Protein AF-A0A1F6ERS1-F1 (afdb_monomer_lite)

Foldseek 3Di:
DADFDAPVPVVVLLVCLCVVPVVPDNRDPQVVQPQLSVQLRVQRVVLPPCVQQVDLLSSLLSLLLCQLQVPSDPDCSLSSSLSNSQVSQVSRVKHFDDDDLVVLLVLCCVLCVLQNDFDDDPPDDSRNRNSSRLSVCSNCVVVSVNDPVSNSVSSSVSCVVTMD

Radius of gyration: 14.87 Å; chains: 1; bounding box: 40×34×36 Å

Structure (mmCIF, N/CA/C/O backbone):
data_AF-A0A1F6ERS1-F1
#
_entry.id   AF-A0A1F6ERS1-F1
#
loop_
_atom_site.group_PDB
_atom_site.id
_atom_site.type_symbol
_atom_site.label_atom_id
_atom_site.label_alt_id
_atom_site.label_comp_id
_atom_site.label_asym_id
_atom_site.label_entity_id
_atom_site.label_seq_id
_atom_site.pdbx_PDB_ins_code
_atom_site.Cartn_x
_atom_site.Cartn_y
_atom_site.Cartn_z
_atom_site.occupancy
_atom_site.B_iso_or_equiv
_atom_site.auth_seq_id
_atom_site.auth_comp_id
_atom_site.auth_asym_id
_atom_site.auth_atom_id
_atom_site.pdbx_PDB_model_num
ATOM 1 N N . MET A 1 1 ? 16.958 -9.838 9.185 1.00 84.44 1 MET A N 1
ATOM 2 C CA . MET A 1 1 ? 17.168 -9.440 7.775 1.00 84.44 1 MET A CA 1
ATOM 3 C C . MET A 1 1 ? 15.826 -9.529 7.067 1.00 84.44 1 MET A C 1
ATOM 5 O O . MET A 1 1 ? 15.134 -10.511 7.297 1.00 84.44 1 MET A O 1
ATOM 9 N N . PHE A 1 2 ? 15.430 -8.516 6.292 1.00 95.69 2 PHE A N 1
ATOM 10 C CA . PHE A 1 2 ? 14.138 -8.527 5.592 1.00 95.69 2 PHE A CA 1
ATOM 11 C C . PHE A 1 2 ? 14.186 -9.409 4.342 1.00 95.69 2 PHE A C 1
ATOM 13 O O . PHE A 1 2 ? 15.214 -9.478 3.665 1.00 95.69 2 PHE A O 1
ATOM 20 N N . LYS A 1 3 ? 13.066 -10.062 4.037 1.00 97.31 3 LYS A N 1
ATOM 21 C CA . LYS A 1 3 ? 12.822 -10.747 2.767 1.00 97.31 3 LYS A CA 1
ATOM 22 C C . LYS A 1 3 ? 12.207 -9.746 1.786 1.00 97.31 3 LYS A C 1
ATOM 24 O O . LYS A 1 3 ? 11.463 -8.855 2.194 1.00 97.31 3 LYS A O 1
ATOM 29 N N . TYR A 1 4 ? 12.508 -9.873 0.500 1.00 97.44 4 TYR A N 1
ATOM 30 C CA . TYR A 1 4 ? 12.117 -8.884 -0.503 1.00 97.44 4 TYR A CA 1
ATOM 31 C C . TYR A 1 4 ? 11.519 -9.547 -1.734 1.00 97.44 4 TYR A C 1
ATOM 33 O O . TYR A 1 4 ? 11.963 -10.617 -2.140 1.00 97.44 4 TYR A O 1
ATOM 41 N N . LEU A 1 5 ? 10.574 -8.849 -2.359 1.00 97.31 5 LEU A N 1
ATOM 42 C CA . LEU A 1 5 ? 10.054 -9.220 -3.666 1.00 97.31 5 LEU A CA 1
ATOM 43 C C . LEU A 1 5 ? 11.115 -8.993 -4.753 1.00 97.31 5 LEU A C 1
ATOM 45 O O . LEU A 1 5 ? 11.993 -8.130 -4.637 1.00 97.31 5 LEU A O 1
ATOM 49 N N . ALA A 1 6 ? 11.005 -9.786 -5.808 1.00 95.75 6 ALA A N 1
ATOM 50 C CA . ALA A 1 6 ? 11.832 -9.760 -7.008 1.00 95.75 6 ALA A CA 1
ATOM 51 C C . ALA A 1 6 ? 10.964 -10.140 -8.218 1.00 95.75 6 ALA A C 1
ATOM 53 O O . ALA A 1 6 ? 9.800 -10.498 -8.040 1.00 95.75 6 ALA A O 1
ATOM 54 N N . ASP A 1 7 ? 11.525 -10.079 -9.425 1.00 97.12 7 ASP A N 1
ATOM 55 C CA . ASP A 1 7 ? 10.794 -10.334 -10.676 1.00 97.12 7 ASP A CA 1
ATOM 56 C C . ASP A 1 7 ? 10.048 -11.681 -10.693 1.00 97.12 7 ASP A C 1
ATOM 58 O O . ASP A 1 7 ? 8.898 -11.748 -11.118 1.00 97.12 7 ASP A O 1
ATOM 62 N N . GLU A 1 8 ? 10.653 -12.726 -10.120 1.00 95.62 8 GLU A N 1
ATOM 63 C CA . GLU A 1 8 ? 10.068 -14.071 -9.987 1.00 95.62 8 GLU A CA 1
ATOM 64 C C . GLU A 1 8 ? 8.760 -14.120 -9.173 1.00 95.62 8 GLU A C 1
ATOM 66 O O . GLU A 1 8 ? 7.981 -15.060 -9.301 1.00 95.62 8 GLU A O 1
ATOM 71 N N . HIS A 1 9 ? 8.488 -13.097 -8.357 1.00 96.31 9 HIS A N 1
ATOM 72 C CA . HIS A 1 9 ? 7.273 -13.004 -7.549 1.00 96.31 9 HIS A CA 1
ATOM 73 C C . HIS A 1 9 ? 6.138 -12.250 -8.260 1.00 96.31 9 HIS A C 1
ATOM 75 O O . HIS A 1 9 ? 5.021 -12.210 -7.743 1.00 96.31 9 HIS A O 1
ATOM 81 N N . LEU A 1 10 ? 6.404 -11.601 -9.401 1.00 96.94 10 LEU A N 1
ATOM 82 C CA . LEU A 1 10 ? 5.455 -10.663 -10.004 1.00 96.94 10 LEU A CA 1
ATOM 83 C C . LEU A 1 10 ? 4.275 -11.347 -10.692 1.00 96.94 10 LEU A C 1
ATOM 85 O O . LEU A 1 10 ? 3.157 -10.859 -10.565 1.00 96.94 10 LEU A O 1
ATOM 89 N N . ASP A 1 11 ? 4.484 -12.473 -11.374 1.00 96.44 11 ASP A N 1
ATOM 90 C CA . ASP A 1 11 ? 3.398 -13.120 -12.122 1.00 96.44 11 ASP A CA 1
ATOM 91 C C . ASP A 1 11 ? 2.259 -13.617 -11.214 1.00 96.44 11 ASP A C 1
ATOM 93 O O . ASP A 1 11 ? 1.106 -13.284 -11.496 1.00 96.44 11 ASP A O 1
ATOM 97 N N . PRO A 1 12 ? 2.524 -14.288 -10.072 1.00 96.25 12 PRO A N 1
ATOM 98 C CA . PRO A 1 12 ? 1.468 -14.616 -9.113 1.00 96.25 12 PRO A CA 1
ATOM 99 C C . PRO A 1 12 ? 0.730 -13.381 -8.577 1.00 96.25 12 PRO A C 1
ATOM 101 O O . PRO A 1 12 ? -0.488 -13.411 -8.420 1.00 96.25 12 PRO A O 1
ATOM 104 N N . ILE A 1 13 ? 1.445 -12.276 -8.333 1.00 96.25 13 ILE A N 1
ATOM 105 C CA . ILE A 1 13 ? 0.847 -11.008 -7.886 1.00 96.25 13 ILE A CA 1
ATOM 106 C C . ILE A 1 13 ? -0.079 -10.438 -8.966 1.00 96.25 13 ILE A C 1
ATOM 108 O O . ILE A 1 13 ? -1.193 -10.019 -8.663 1.00 96.25 13 ILE A O 1
ATOM 112 N N . PHE A 1 14 ? 0.362 -10.421 -10.223 1.00 95.94 14 PHE A N 1
ATOM 113 C CA . PHE A 1 14 ? -0.420 -9.913 -11.348 1.00 95.94 14 PHE A CA 1
ATOM 114 C C . PHE A 1 14 ? -1.693 -10.728 -11.571 1.00 95.94 14 PHE A C 1
ATOM 116 O O . PHE A 1 14 ? -2.766 -10.140 -11.722 1.00 95.94 14 PHE A O 1
ATOM 123 N N . VAL A 1 15 ? -1.590 -12.059 -11.519 1.00 94.00 15 VAL A N 1
ATOM 124 C CA . VAL A 1 15 ? -2.746 -12.963 -11.588 1.00 94.00 15 VAL A CA 1
ATOM 125 C C . VAL A 1 15 ? -3.705 -12.683 -10.435 1.00 94.00 15 VAL A C 1
ATOM 127 O O . VAL A 1 15 ? -4.887 -12.456 -10.674 1.00 94.00 15 VAL A O 1
ATOM 130 N N . PHE A 1 16 ? -3.199 -12.588 -9.203 1.00 92.56 16 PHE A N 1
ATOM 131 C CA . PHE A 1 16 ? -4.033 -12.301 -8.038 1.00 92.56 16 PHE A CA 1
ATOM 132 C C . PHE A 1 16 ? -4.781 -10.966 -8.170 1.00 92.56 16 PHE A C 1
ATOM 134 O O . PHE A 1 16 ? -5.973 -10.890 -7.873 1.00 92.56 16 PHE A O 1
ATOM 141 N N . VAL A 1 17 ? -4.116 -9.907 -8.652 1.00 91.94 17 VAL A N 1
ATOM 142 C CA . VAL A 1 17 ? -4.769 -8.608 -8.887 1.00 91.94 17 VAL A CA 1
ATOM 143 C C . VAL A 1 17 ? -5.897 -8.740 -9.914 1.00 91.94 17 VAL A C 1
ATOM 145 O O . VAL A 1 17 ? -6.990 -8.219 -9.682 1.00 91.94 17 VAL A O 1
ATOM 148 N N . ALA A 1 18 ? -5.651 -9.440 -11.024 1.00 90.56 18 ALA A N 1
ATOM 149 C CA . ALA A 1 18 ? -6.641 -9.646 -12.076 1.00 90.56 18 ALA A CA 1
ATOM 150 C C . ALA A 1 18 ? -7.842 -10.472 -11.588 1.00 90.56 18 ALA A C 1
ATOM 152 O O . ALA A 1 18 ? -8.987 -10.090 -11.817 1.00 90.56 18 ALA A O 1
ATOM 153 N N . GLU A 1 19 ? -7.610 -11.561 -10.858 1.00 88.69 19 GLU A N 1
ATOM 154 C CA . GLU A 1 19 ? -8.679 -12.427 -10.350 1.00 88.69 19 GLU A CA 1
ATOM 155 C C . GLU A 1 19 ? -9.518 -11.748 -9.263 1.00 88.69 19 GLU A C 1
ATOM 157 O O . GLU A 1 19 ? -10.749 -11.851 -9.263 1.00 88.69 19 GLU A O 1
ATOM 162 N N . ARG A 1 20 ? -8.860 -11.041 -8.334 1.00 84.38 20 ARG A N 1
ATOM 163 C CA . ARG A 1 20 ? -9.515 -10.458 -7.157 1.00 84.38 20 ARG A CA 1
ATOM 164 C C . ARG A 1 20 ? -10.193 -9.125 -7.448 1.00 84.38 20 ARG A C 1
ATOM 166 O O . ARG A 1 20 ? -11.247 -8.864 -6.868 1.00 84.38 20 ARG A O 1
ATOM 173 N N . TYR A 1 21 ? -9.592 -8.304 -8.311 1.00 81.62 21 TYR A N 1
ATOM 174 C CA . TYR A 1 21 ? -10.027 -6.927 -8.561 1.00 81.62 21 TYR A CA 1
ATOM 175 C C . TYR A 1 21 ? -10.376 -6.616 -10.024 1.00 81.62 21 TYR A C 1
ATOM 177 O O . TYR A 1 21 ? -10.795 -5.496 -10.324 1.00 81.62 21 TYR A O 1
ATOM 185 N N . GLY A 1 22 ? -10.191 -7.569 -10.943 1.00 80.75 22 GLY A N 1
ATOM 186 C CA . GLY 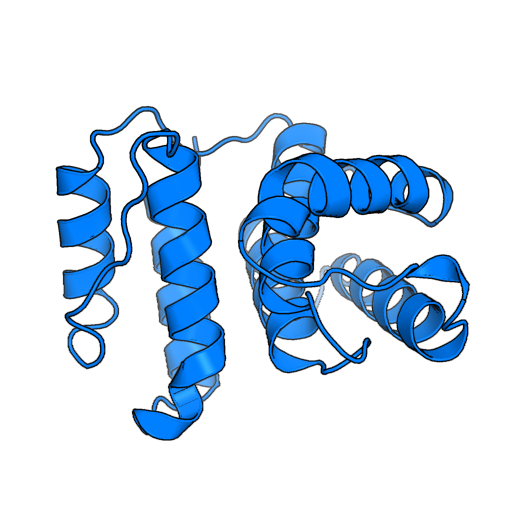A 1 22 ? -10.558 -7.413 -12.354 1.00 80.75 22 GLY A CA 1
ATOM 187 C C . GLY A 1 22 ? -12.065 -7.446 -12.611 1.00 80.75 22 GLY A C 1
ATOM 188 O O . GLY A 1 22 ? -12.508 -7.079 -13.694 1.00 80.75 22 GLY A O 1
ATOM 189 N N . ARG A 1 23 ? -12.867 -7.865 -11.620 1.00 75.81 23 ARG A N 1
ATOM 190 C CA . ARG A 1 23 ? -14.336 -7.871 -11.714 1.00 75.81 23 ARG A CA 1
ATOM 191 C C . ARG A 1 23 ? -14.941 -6.479 -11.537 1.00 75.81 23 ARG A C 1
ATOM 193 O O . ARG A 1 23 ? -16.002 -6.214 -12.087 1.00 75.81 23 ARG A O 1
ATOM 200 N N . GLN A 1 24 ? -14.287 -5.623 -10.755 1.00 73.44 24 GLN A N 1
ATOM 201 C CA . GLN A 1 24 ? -14.759 -4.280 -10.420 1.00 73.44 24 GLN A CA 1
ATOM 202 C C . GLN A 1 24 ? -14.224 -3.235 -11.407 1.00 73.44 24 GLN A C 1
ATOM 204 O O . GLN A 1 24 ? -14.930 -2.298 -11.762 1.00 73.44 24 GLN A O 1
ATOM 209 N N . GLU A 1 25 ? -12.985 -3.399 -11.872 1.00 74.62 25 GLU A N 1
ATOM 210 C CA . GLU A 1 25 ? -12.325 -2.471 -12.789 1.00 74.62 25 GLU A CA 1
ATOM 211 C C . GLU A 1 25 ? -11.354 -3.229 -13.702 1.00 74.62 25 GLU A C 1
ATOM 213 O O . GLU A 1 25 ? -10.690 -4.168 -13.264 1.00 74.62 25 GLU A O 1
ATOM 218 N N . GLU A 1 26 ? -11.161 -2.760 -14.934 1.00 83.44 26 GLU A N 1
ATOM 219 C CA . GLU A 1 26 ? -10.200 -3.358 -15.866 1.00 83.44 26 GLU A CA 1
ATOM 220 C C . GLU A 1 26 ? -8.778 -3.408 -15.267 1.00 83.44 26 GLU A C 1
ATOM 222 O O . GLU A 1 26 ? -8.304 -2.455 -14.631 1.00 83.44 26 GLU A O 1
ATOM 227 N N . VAL A 1 27 ? -8.106 -4.546 -15.450 1.00 84.88 27 VAL A N 1
ATOM 228 C CA . VAL A 1 27 ? -6.706 -4.779 -15.072 1.00 84.88 27 VAL A CA 1
ATOM 229 C C . VAL A 1 27 ? -5.947 -5.126 -16.351 1.00 84.88 27 VAL A C 1
ATOM 231 O O . VAL A 1 27 ? -6.358 -6.054 -17.047 1.00 84.88 27 VAL A O 1
ATOM 234 N N . PRO A 1 28 ? -4.863 -4.408 -16.690 1.00 87.94 28 PRO A N 1
ATOM 235 C CA . PRO A 1 28 ? -4.098 -4.720 -17.885 1.00 87.94 28 PRO A CA 1
ATOM 236 C C . PRO A 1 28 ? -3.303 -6.016 -17.700 1.00 87.94 28 PRO A C 1
ATOM 238 O O . PRO A 1 28 ? -2.936 -6.390 -16.584 1.00 87.94 28 PRO A O 1
ATOM 241 N N . PHE A 1 29 ? -2.921 -6.641 -18.810 1.00 90.88 29 PHE A N 1
ATOM 242 C CA . PHE A 1 29 ? -1.853 -7.635 -18.803 1.00 90.88 29 PHE A CA 1
ATOM 243 C C . PHE A 1 29 ? -0.525 -6.932 -18.498 1.00 90.88 29 PHE A C 1
ATOM 245 O O . PHE A 1 29 ? 0.130 -6.378 -19.376 1.00 90.88 29 PHE A O 1
ATOM 252 N N . TYR A 1 30 ? -0.141 -6.896 -17.219 1.00 93.31 30 TYR A N 1
ATOM 253 C CA . TYR A 1 30 ? 0.997 -6.105 -16.737 1.00 93.31 30 TYR A CA 1
ATOM 254 C C . TYR A 1 30 ? 2.311 -6.390 -17.484 1.00 93.31 30 TYR A C 1
ATOM 256 O O . TYR A 1 30 ? 3.083 -5.463 -17.734 1.00 93.31 30 TYR A O 1
ATOM 264 N N . ARG A 1 31 ? 2.551 -7.650 -17.875 1.00 94.38 31 ARG A N 1
ATOM 265 C CA . ARG A 1 31 ? 3.757 -8.075 -18.608 1.00 94.38 31 ARG A CA 1
ATOM 266 C C . ARG A 1 31 ? 3.865 -7.490 -20.019 1.00 94.38 31 ARG A C 1
ATOM 268 O O . ARG A 1 31 ? 4.987 -7.314 -20.486 1.00 94.38 31 ARG A O 1
ATOM 275 N N . ASP A 1 32 ? 2.757 -7.097 -20.644 1.00 94.88 32 ASP A N 1
ATOM 276 C CA . ASP A 1 32 ? 2.768 -6.476 -21.977 1.00 94.88 32 ASP A CA 1
ATOM 277 C C . ASP A 1 32 ? 3.369 -5.059 -21.943 1.00 94.88 32 ASP A C 1
ATOM 279 O O . ASP A 1 32 ? 3.767 -4.508 -22.969 1.00 94.88 32 ASP A O 1
ATOM 283 N N . ASN A 1 33 ? 3.485 -4.460 -20.751 1.00 95.12 33 ASN A N 1
ATOM 284 C CA . ASN A 1 33 ? 4.102 -3.157 -20.542 1.00 95.12 33 ASN A CA 1
ATOM 285 C C . ASN A 1 33 ? 5.472 -3.292 -19.858 1.00 95.12 33 ASN A C 1
ATOM 287 O O . ASN A 1 33 ? 5.616 -3.110 -18.645 1.00 95.12 33 ASN A O 1
ATOM 291 N N . SER A 1 34 ? 6.504 -3.554 -20.661 1.00 95.69 34 SER A N 1
ATOM 292 C CA . SER A 1 34 ? 7.887 -3.722 -20.191 1.00 95.69 34 SER A CA 1
ATOM 293 C C . SER A 1 34 ? 8.421 -2.519 -19.401 1.00 95.69 34 SER A C 1
ATOM 295 O O . SER A 1 34 ? 9.120 -2.693 -18.403 1.00 95.69 34 SER A O 1
ATOM 297 N N . ASN A 1 35 ? 8.052 -1.292 -19.785 1.00 97.06 35 ASN A N 1
ATOM 298 C CA . ASN A 1 35 ? 8.443 -0.074 -19.071 1.00 97.06 35 ASN A CA 1
ATOM 299 C C . ASN A 1 35 ? 7.797 0.012 -17.677 1.00 97.06 35 ASN A C 1
ATOM 301 O O . ASN A 1 35 ? 8.458 0.372 -16.704 1.00 97.06 35 ASN A O 1
ATOM 305 N N . GLY A 1 36 ? 6.513 -0.334 -17.563 1.00 97.19 36 GLY A N 1
ATOM 306 C CA . GLY A 1 36 ? 5.807 -0.398 -16.285 1.00 97.19 36 GLY A CA 1
ATOM 307 C C . GLY A 1 36 ? 6.432 -1.423 -15.340 1.00 97.19 36 GLY A C 1
ATOM 308 O O . GLY A 1 36 ? 6.700 -1.111 -14.178 1.00 97.19 36 GLY A O 1
ATOM 309 N N . VAL A 1 37 ? 6.767 -2.608 -15.861 1.00 97.88 37 VAL A N 1
ATOM 310 C CA . VAL A 1 37 ? 7.478 -3.652 -15.107 1.00 97.88 37 VAL A CA 1
ATOM 311 C C . VAL A 1 37 ? 8.856 -3.165 -14.649 1.00 97.88 37 VAL A C 1
ATOM 313 O O . VAL A 1 37 ? 9.184 -3.289 -13.470 1.00 97.88 37 VAL A O 1
ATOM 316 N N . ALA A 1 38 ? 9.641 -2.531 -15.525 1.00 98.06 38 ALA A N 1
ATOM 317 C CA . ALA A 1 38 ? 10.952 -1.989 -15.162 1.00 98.06 38 ALA A CA 1
ATOM 318 C C . ALA A 1 38 ? 10.862 -0.931 -14.043 1.00 98.06 38 ALA A C 1
ATOM 320 O O . ALA A 1 38 ? 11.665 -0.938 -13.106 1.00 98.06 38 ALA A O 1
ATOM 321 N N . LYS A 1 39 ? 9.853 -0.047 -14.085 1.00 98.19 39 LYS A N 1
ATOM 322 C CA . LYS A 1 39 ? 9.599 0.933 -13.014 1.00 98.19 39 LYS A CA 1
ATOM 323 C C . LYS A 1 39 ? 9.230 0.262 -11.692 1.00 98.19 39 LYS A C 1
ATOM 325 O O . LYS A 1 39 ? 9.740 0.678 -10.648 1.00 98.19 39 LYS A O 1
ATOM 330 N N . LEU A 1 40 ? 8.382 -0.769 -11.732 1.00 98.25 40 LEU A N 1
ATOM 331 C CA . LEU A 1 40 ? 8.015 -1.554 -10.554 1.00 98.25 40 LEU A CA 1
ATOM 332 C C . LEU A 1 40 ? 9.251 -2.208 -9.926 1.00 98.25 40 LEU A C 1
ATOM 334 O O . LEU A 1 40 ? 9.490 -2.019 -8.736 1.00 98.25 40 LEU A O 1
ATOM 338 N N . LEU A 1 41 ? 10.081 -2.886 -10.723 1.00 98.31 41 LEU A N 1
ATOM 339 C CA . LEU A 1 41 ? 11.337 -3.487 -10.259 1.00 98.31 41 LEU A CA 1
ATOM 340 C C . LEU A 1 41 ? 12.270 -2.443 -9.628 1.00 98.31 41 LEU A C 1
ATOM 342 O O . LEU A 1 41 ? 12.817 -2.675 -8.553 1.00 98.31 41 LEU A O 1
ATOM 346 N N . GLY A 1 42 ? 12.382 -1.253 -10.224 1.00 98.19 42 GLY A N 1
ATOM 347 C CA . GLY A 1 42 ? 13.152 -0.152 -9.640 1.00 98.19 42 GLY A CA 1
ATOM 348 C C . GLY A 1 42 ? 12.604 0.338 -8.292 1.00 98.19 42 GLY A C 1
ATOM 349 O O . GLY A 1 42 ? 13.370 0.732 -7.412 1.00 98.19 42 GLY A O 1
ATOM 350 N N . VAL A 1 43 ? 11.283 0.313 -8.085 1.00 98.25 43 VAL A N 1
ATOM 351 C CA . VAL A 1 43 ? 10.676 0.597 -6.773 1.00 98.25 43 VAL A CA 1
ATOM 352 C C . VAL A 1 43 ? 10.999 -0.493 -5.753 1.00 98.25 43 VAL A C 1
ATOM 354 O O . VAL A 1 43 ? 11.348 -0.142 -4.622 1.00 98.25 43 VAL A O 1
ATOM 357 N N . LEU A 1 44 ? 10.925 -1.770 -6.147 1.00 98.31 44 LEU A N 1
ATOM 358 C CA . LEU A 1 44 ? 11.290 -2.904 -5.291 1.00 98.31 44 LEU A CA 1
ATOM 359 C C . LEU A 1 44 ? 12.760 -2.828 -4.862 1.00 98.31 44 LEU A C 1
ATOM 361 O O . LEU A 1 44 ? 13.067 -3.038 -3.690 1.00 98.31 44 LEU A O 1
ATOM 365 N N . GLU A 1 45 ? 13.656 -2.456 -5.779 1.00 98.06 45 GLU A N 1
ATOM 366 C CA . GLU A 1 45 ? 15.077 -2.290 -5.473 1.00 98.06 45 GLU A CA 1
ATOM 367 C C . GLU A 1 45 ? 15.317 -1.119 -4.514 1.00 98.06 45 GLU A C 1
ATOM 369 O O . GLU A 1 45 ? 15.992 -1.269 -3.498 1.00 98.06 45 GLU A O 1
ATOM 374 N N . ARG A 1 46 ? 14.677 0.036 -4.743 1.00 97.38 46 ARG A N 1
ATOM 375 C CA . ARG A 1 46 ? 14.772 1.179 -3.817 1.00 97.38 46 ARG A CA 1
ATOM 376 C C . ARG A 1 46 ? 14.320 0.837 -2.399 1.00 97.38 46 ARG A C 1
ATOM 378 O O . ARG A 1 46 ? 14.913 1.338 -1.447 1.00 97.38 46 ARG A O 1
ATOM 385 N N . ALA A 1 47 ? 13.324 -0.035 -2.234 1.00 97.50 47 ALA A N 1
ATOM 386 C CA . ALA A 1 47 ? 12.877 -0.476 -0.913 1.00 97.50 47 ALA A CA 1
ATOM 387 C C . ALA A 1 47 ? 13.986 -1.190 -0.112 1.00 97.50 47 ALA A C 1
ATOM 389 O O . ALA A 1 47 ? 13.932 -1.222 1.116 1.00 97.50 47 ALA A O 1
ATOM 390 N N . ARG A 1 48 ? 15.027 -1.722 -0.765 1.00 97.25 48 ARG A N 1
ATOM 391 C CA . ARG A 1 48 ? 16.189 -2.346 -0.107 1.00 97.25 48 ARG A CA 1
ATOM 392 C C . ARG A 1 48 ? 17.155 -1.330 0.507 1.00 97.25 48 ARG A C 1
ATOM 394 O O . ARG A 1 48 ? 17.991 -1.705 1.319 1.00 97.25 48 ARG A O 1
ATOM 401 N N . MET A 1 49 ? 17.041 -0.044 0.170 1.00 96.94 49 MET A N 1
ATOM 402 C CA . MET A 1 49 ? 17.957 0.990 0.654 1.00 96.94 49 MET A CA 1
ATOM 403 C C . MET A 1 49 ? 17.669 1.369 2.115 1.00 96.94 49 MET A C 1
ATOM 405 O O . MET A 1 49 ? 16.916 2.303 2.393 1.00 96.94 49 MET A O 1
ATOM 409 N N . ASP A 1 50 ? 18.311 0.678 3.058 1.00 95.69 50 ASP A N 1
ATOM 410 C CA . ASP A 1 50 ? 18.118 0.872 4.507 1.00 95.69 50 ASP A CA 1
ATOM 411 C C . ASP A 1 50 ? 18.395 2.304 4.986 1.00 95.69 50 ASP A C 1
ATOM 413 O O . ASP A 1 50 ? 17.760 2.774 5.925 1.00 95.69 50 ASP A O 1
ATOM 417 N N . ARG A 1 51 ? 19.272 3.046 4.294 1.00 96.81 51 ARG A N 1
ATOM 418 C CA . ARG A 1 51 ? 19.516 4.472 4.573 1.00 96.81 51 ARG A CA 1
ATOM 419 C C . ARG A 1 51 ? 18.240 5.318 4.488 1.00 96.81 51 ARG A C 1
ATOM 421 O O . ARG A 1 51 ? 18.106 6.286 5.229 1.00 96.81 51 ARG A O 1
ATOM 428 N N . TYR A 1 52 ? 17.347 4.987 3.556 1.00 94.69 52 TYR A N 1
ATOM 429 C CA . TYR A 1 52 ? 16.111 5.734 3.309 1.00 94.69 52 TYR A CA 1
ATOM 430 C C . TYR A 1 52 ? 14.889 5.070 3.942 1.00 94.69 52 TYR A C 1
ATOM 432 O O . TYR A 1 52 ? 13.940 5.762 4.310 1.00 94.69 52 TYR A O 1
ATOM 440 N N . TYR A 1 53 ? 14.919 3.742 4.069 1.00 97.38 53 TYR A N 1
ATOM 441 C CA . TYR A 1 53 ? 13.811 2.937 4.572 1.00 97.38 53 TYR A CA 1
ATOM 442 C C . TYR A 1 53 ? 14.327 1.940 5.618 1.00 97.38 53 TYR A C 1
ATOM 444 O O . TYR A 1 53 ? 14.468 0.755 5.307 1.00 97.38 53 TYR A O 1
ATOM 452 N N . PRO A 1 54 ? 14.682 2.400 6.828 1.00 97.12 54 PRO A N 1
ATOM 453 C CA . PRO A 1 54 ? 15.391 1.578 7.808 1.00 97.12 54 PRO A CA 1
ATOM 454 C C . PRO A 1 54 ? 14.516 0.485 8.431 1.00 97.12 54 PRO A C 1
ATOM 456 O O . PRO A 1 54 ? 15.027 -0.566 8.813 1.00 97.12 54 PRO A O 1
ATOM 459 N N . THR A 1 55 ? 13.202 0.700 8.532 1.00 97.88 55 THR A N 1
ATOM 460 C CA . THR A 1 55 ? 12.277 -0.277 9.122 1.00 97.88 55 THR A CA 1
ATOM 461 C C . THR A 1 55 ? 11.430 -0.983 8.067 1.00 97.88 55 THR A C 1
ATOM 463 O O . THR A 1 55 ? 11.250 -0.497 6.951 1.00 97.88 55 THR A O 1
ATOM 466 N N . LEU A 1 56 ? 10.840 -2.126 8.433 1.00 98.06 56 LEU A N 1
ATOM 467 C CA . LEU A 1 56 ? 9.902 -2.839 7.561 1.00 98.06 56 LEU A CA 1
ATOM 468 C C . LEU A 1 56 ? 8.738 -1.940 7.109 1.00 98.06 56 LEU A C 1
ATOM 470 O O . LEU A 1 56 ? 8.327 -1.998 5.952 1.00 98.06 56 LEU A O 1
ATOM 474 N N . LEU A 1 57 ? 8.217 -1.103 8.012 1.00 98.12 57 LEU A N 1
ATOM 475 C CA . LEU A 1 57 ? 7.075 -0.237 7.723 1.00 98.12 57 LEU A CA 1
ATOM 476 C C . LEU A 1 57 ? 7.465 0.971 6.870 1.00 98.12 57 LEU A C 1
ATOM 478 O O . LEU A 1 57 ? 6.661 1.387 6.037 1.00 98.12 57 LEU A O 1
ATOM 482 N N . ASP A 1 58 ? 8.699 1.474 6.974 1.00 98.31 58 ASP A N 1
ATOM 483 C CA . ASP A 1 58 ? 9.216 2.472 6.031 1.00 98.31 58 ASP A CA 1
ATOM 484 C C . ASP A 1 58 ? 9.258 1.910 4.607 1.00 98.31 58 ASP A C 1
ATOM 486 O O . ASP A 1 58 ? 8.842 2.577 3.655 1.00 98.31 58 ASP A O 1
ATOM 490 N N . LYS A 1 59 ? 9.711 0.658 4.465 1.00 98.56 59 LYS A N 1
ATOM 491 C CA . LYS A 1 59 ? 9.769 -0.049 3.179 1.00 98.56 59 LYS A CA 1
ATOM 492 C C . LYS A 1 59 ? 8.371 -0.299 2.624 1.00 98.56 59 LYS A C 1
ATOM 494 O O . LYS A 1 59 ? 8.112 0.030 1.471 1.00 98.56 59 LYS A O 1
ATOM 499 N N . ALA A 1 60 ? 7.452 -0.802 3.447 1.00 98.25 60 ALA A N 1
ATOM 500 C CA . ALA A 1 60 ? 6.060 -1.022 3.057 1.00 98.25 60 ALA A CA 1
ATOM 501 C C . ALA A 1 60 ? 5.358 0.291 2.659 1.00 98.25 60 ALA A C 1
ATOM 503 O O . ALA A 1 60 ? 4.681 0.343 1.636 1.00 98.25 60 ALA A O 1
ATOM 504 N N . THR A 1 61 ? 5.583 1.374 3.411 1.00 98.31 61 THR A N 1
ATOM 505 C CA . THR A 1 61 ? 5.058 2.713 3.091 1.00 98.31 61 THR A CA 1
ATOM 506 C C . THR A 1 61 ? 5.573 3.196 1.736 1.00 98.31 61 THR A C 1
ATOM 508 O O . THR A 1 61 ? 4.804 3.698 0.918 1.00 98.31 61 THR A O 1
ATOM 511 N N . HIS A 1 62 ? 6.872 3.026 1.475 1.00 98.25 62 HIS A N 1
ATOM 512 C CA . HIS A 1 62 ? 7.488 3.383 0.198 1.00 98.25 62 HIS A CA 1
ATOM 513 C C . HIS A 1 62 ? 6.914 2.595 -0.976 1.00 98.25 62 HIS A C 1
ATOM 515 O O . HIS A 1 62 ? 6.583 3.201 -1.996 1.00 98.25 62 HIS A O 1
ATOM 521 N N . LEU A 1 63 ? 6.780 1.273 -0.831 1.00 98.38 63 LEU A N 1
ATOM 522 C CA . LEU A 1 63 ? 6.187 0.410 -1.852 1.00 98.38 63 LEU A CA 1
ATOM 523 C C . LEU A 1 63 ? 4.762 0.861 -2.179 1.00 98.38 63 LEU A C 1
ATOM 525 O O . LEU A 1 63 ? 4.452 1.110 -3.345 1.00 98.38 63 LEU A O 1
ATOM 529 N N . LEU A 1 64 ? 3.931 1.048 -1.153 1.00 98.06 64 LEU A N 1
ATOM 530 C CA . LEU A 1 64 ? 2.539 1.438 -1.324 1.00 98.06 64 LEU A CA 1
ATOM 531 C C . LEU A 1 64 ? 2.411 2.782 -2.048 1.00 98.06 64 LEU A C 1
ATOM 533 O O . LEU A 1 64 ? 1.709 2.873 -3.051 1.00 98.06 64 LEU A O 1
ATOM 537 N N . LEU A 1 65 ? 3.116 3.817 -1.583 1.00 98.06 65 LEU A N 1
ATOM 538 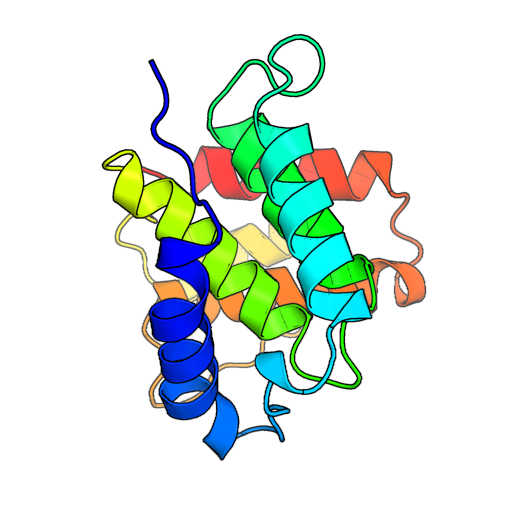C CA . LEU A 1 65 ? 3.046 5.153 -2.182 1.00 98.06 65 LEU A CA 1
ATOM 539 C C . LEU A 1 65 ? 3.611 5.179 -3.603 1.00 98.06 65 LEU A C 1
ATOM 541 O O . LEU A 1 65 ? 2.983 5.734 -4.505 1.00 98.06 65 LEU A O 1
ATOM 545 N N . SER A 1 66 ? 4.782 4.572 -3.809 1.00 98.00 66 SER A N 1
ATOM 546 C CA . SER A 1 66 ? 5.491 4.642 -5.088 1.00 98.00 66 SER A CA 1
ATOM 547 C C . SER A 1 66 ? 4.766 3.881 -6.188 1.00 98.00 66 SER A C 1
ATOM 549 O O . SER A 1 66 ? 4.708 4.368 -7.312 1.00 98.00 66 SER A O 1
ATOM 551 N N . VAL A 1 67 ? 4.207 2.703 -5.888 1.00 97.81 67 VAL A N 1
ATOM 552 C CA . VAL A 1 67 ? 3.440 1.931 -6.877 1.00 97.81 67 VAL A CA 1
ATOM 553 C C . VAL A 1 67 ? 2.087 2.590 -7.142 1.00 97.81 67 VAL A C 1
ATOM 555 O O . VAL A 1 67 ? 1.687 2.700 -8.297 1.00 97.81 67 VAL A O 1
ATOM 558 N N . ASN A 1 68 ? 1.406 3.093 -6.105 1.00 97.00 68 ASN A N 1
ATOM 559 C CA . ASN A 1 68 ? 0.083 3.705 -6.253 1.00 97.00 68 ASN A CA 1
ATOM 560 C C . ASN A 1 68 ? 0.140 4.989 -7.099 1.00 97.00 68 ASN A C 1
ATOM 562 O O . ASN A 1 68 ? -0.602 5.116 -8.072 1.00 97.00 68 ASN A O 1
ATOM 566 N N . LYS A 1 69 ? 1.064 5.906 -6.773 1.00 94.88 69 LYS A N 1
ATOM 567 C CA . LYS A 1 69 ? 1.200 7.209 -7.452 1.00 94.88 69 LYS A CA 1
ATOM 568 C C . LYS A 1 69 ? 2.118 7.182 -8.676 1.00 94.88 69 LYS A C 1
ATOM 570 O O . LYS A 1 69 ? 2.243 8.181 -9.374 1.00 94.88 69 LYS A O 1
ATOM 575 N N . GLY A 1 70 ? 2.796 6.066 -8.933 1.00 92.38 70 GLY A N 1
ATOM 576 C CA . GLY A 1 70 ? 3.844 5.983 -9.948 1.00 92.38 70 GLY A CA 1
ATOM 577 C C . GLY A 1 70 ? 3.356 5.926 -11.397 1.00 92.38 70 GLY A C 1
ATOM 578 O O . GLY A 1 70 ? 4.175 6.084 -12.304 1.00 92.38 70 GLY A O 1
ATOM 579 N N . HIS A 1 71 ? 2.055 5.693 -11.621 1.00 88.62 71 HIS A N 1
ATOM 580 C CA . HIS A 1 71 ? 1.445 5.535 -12.950 1.00 88.62 71 HIS A CA 1
ATOM 581 C C . HIS A 1 71 ? 2.266 4.605 -13.867 1.00 88.62 71 HIS A C 1
ATOM 583 O O . HIS A 1 71 ? 2.622 4.952 -14.994 1.00 88.62 71 HIS A O 1
ATOM 589 N N . PHE A 1 72 ? 2.645 3.430 -13.354 1.00 93.50 72 PHE A N 1
ATOM 590 C CA . PHE A 1 72 ? 3.495 2.483 -14.086 1.00 93.50 72 PHE A CA 1
ATOM 591 C C . PHE A 1 72 ? 2.741 1.813 -15.231 1.00 93.50 72 PHE A C 1
ATOM 593 O O . PHE A 1 72 ? 3.322 1.559 -16.284 1.00 93.50 72 PHE A O 1
ATOM 600 N N . PHE A 1 73 ? 1.445 1.590 -15.032 1.00 95.19 73 PHE A N 1
ATOM 601 C CA . PHE A 1 73 ? 0.551 0.932 -15.977 1.00 95.19 73 PHE A CA 1
ATOM 602 C C . PHE A 1 73 ? -0.644 1.825 -16.324 1.00 95.19 73 PHE A C 1
ATOM 604 O O . PHE A 1 73 ? -0.921 2.796 -15.617 1.00 95.19 73 PHE A O 1
ATOM 611 N N . SER A 1 74 ? -1.366 1.485 -17.395 1.00 90.38 74 SER A N 1
ATOM 612 C CA . SER A 1 74 ? -2.559 2.2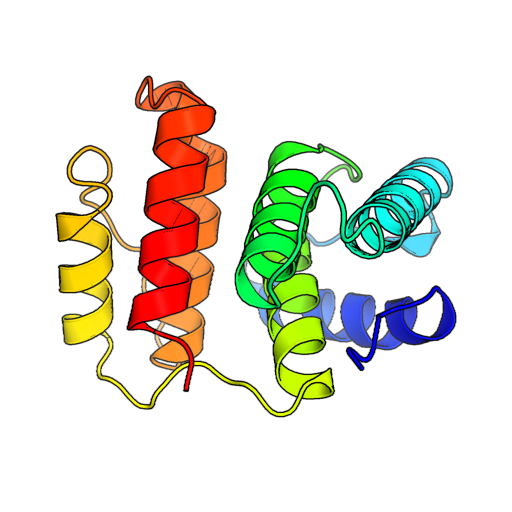18 -17.846 1.00 90.38 74 SER A CA 1
ATOM 613 C C . SER A 1 74 ? -3.695 2.189 -16.822 1.00 90.38 74 SER A C 1
ATOM 615 O O . SER A 1 74 ? -4.413 3.174 -16.679 1.00 90.38 74 SER A O 1
ATOM 617 N N . ASN A 1 75 ? -3.835 1.085 -16.084 1.00 89.81 75 ASN A N 1
ATOM 618 C CA . ASN A 1 75 ? -4.810 0.933 -15.010 1.00 89.81 75 ASN A CA 1
ATOM 619 C C . ASN A 1 75 ? -4.289 -0.027 -13.922 1.00 89.81 75 ASN A C 1
ATOM 621 O O . ASN A 1 75 ? -3.225 -0.634 -14.056 1.00 89.81 75 ASN A O 1
ATOM 625 N N . GLY A 1 76 ? -5.011 -0.141 -12.808 1.00 89.00 76 GLY A N 1
ATOM 626 C CA . GLY A 1 76 ? -4.734 -1.119 -11.758 1.00 89.00 76 GLY A CA 1
ATOM 627 C C . GLY A 1 76 ? -3.562 -0.781 -10.834 1.00 89.00 76 GLY A C 1
ATOM 628 O O . GLY A 1 76 ? -3.246 -1.589 -9.970 1.00 89.00 76 GLY A O 1
ATOM 629 N N . ASN A 1 77 ? -2.925 0.393 -10.947 1.00 93.25 77 ASN A N 1
ATOM 630 C CA . ASN A 1 77 ? -1.795 0.773 -10.079 1.00 93.25 77 ASN A CA 1
ATOM 631 C C . ASN A 1 77 ? -2.179 0.803 -8.587 1.00 93.25 77 ASN A C 1
ATOM 633 O O . ASN A 1 77 ? -1.407 0.346 -7.748 1.00 93.25 77 ASN A O 1
ATOM 637 N N . LYS A 1 78 ? -3.388 1.283 -8.252 1.00 92.06 78 LYS A N 1
ATOM 638 C CA . LYS A 1 78 ? -3.887 1.339 -6.863 1.00 92.06 78 LYS A CA 1
ATOM 639 C C . LYS A 1 78 ? -3.985 -0.066 -6.248 1.00 92.06 78 LYS A C 1
ATOM 641 O O . LYS A 1 78 ? -3.481 -0.313 -5.154 1.00 92.06 78 LYS A O 1
ATOM 646 N N . ARG A 1 79 ? -4.570 -0.994 -7.014 1.00 91.75 79 ARG A N 1
ATOM 647 C CA . ARG A 1 79 ? -4.780 -2.405 -6.656 1.00 91.75 79 ARG A CA 1
ATOM 648 C C . ARG A 1 79 ? -3.460 -3.176 -6.612 1.00 91.75 79 ARG A C 1
ATOM 650 O O . ARG A 1 79 ? -3.201 -3.908 -5.664 1.00 91.75 79 ARG A O 1
ATOM 657 N N . LEU A 1 80 ? -2.573 -2.935 -7.574 1.00 95.38 80 LEU A N 1
ATOM 658 C CA . LEU A 1 80 ? -1.237 -3.517 -7.579 1.00 95.38 80 LEU A CA 1
ATOM 659 C C . LEU A 1 80 ? -0.407 -3.056 -6.377 1.00 95.38 80 LEU A C 1
ATOM 661 O O . LEU A 1 80 ? 0.255 -3.876 -5.750 1.00 95.38 80 LEU A O 1
ATOM 665 N N . ALA A 1 81 ? -0.462 -1.772 -6.016 1.00 96.25 81 ALA A N 1
ATOM 666 C CA . ALA A 1 81 ? 0.262 -1.248 -4.860 1.00 96.25 81 ALA A CA 1
ATOM 667 C C . ALA A 1 81 ? -0.145 -1.952 -3.558 1.00 96.25 81 ALA A C 1
ATOM 669 O O . ALA A 1 81 ? 0.709 -2.293 -2.738 1.00 96.25 81 ALA A O 1
ATOM 670 N N . LEU A 1 82 ? -1.443 -2.210 -3.401 1.00 93.62 82 LEU A N 1
ATOM 671 C CA . LEU A 1 82 ? -2.012 -2.950 -2.281 1.00 93.62 82 LEU A CA 1
ATOM 672 C C . LEU A 1 82 ? -1.490 -4.385 -2.223 1.00 93.62 82 LEU A C 1
ATOM 674 O O . LEU A 1 82 ? -0.958 -4.798 -1.190 1.00 93.62 82 LEU A O 1
ATOM 678 N N . VAL A 1 83 ? -1.588 -5.128 -3.327 1.00 94.62 83 VAL A N 1
ATOM 679 C CA . VAL A 1 83 ? -1.164 -6.536 -3.370 1.00 94.62 83 VAL A CA 1
ATOM 680 C C . VAL A 1 83 ? 0.350 -6.657 -3.201 1.00 94.62 83 VAL A C 1
ATOM 682 O O . VAL A 1 83 ? 0.808 -7.477 -2.412 1.00 94.62 83 VAL A O 1
ATOM 685 N N . VAL A 1 84 ? 1.149 -5.794 -3.836 1.00 97.25 84 VAL A N 1
ATOM 686 C CA . VAL A 1 84 ? 2.613 -5.760 -3.651 1.00 97.25 84 VAL A CA 1
ATOM 687 C C . VAL A 1 84 ? 2.978 -5.496 -2.188 1.00 97.25 84 VAL A C 1
ATOM 689 O O . VAL A 1 84 ? 3.833 -6.181 -1.629 1.00 97.25 84 VAL A O 1
ATOM 692 N N . THR A 1 85 ? 2.322 -4.528 -1.546 1.00 96.75 85 THR A N 1
ATOM 693 C CA . THR A 1 85 ? 2.642 -4.144 -0.162 1.00 96.75 85 THR A CA 1
ATOM 694 C C . THR A 1 85 ? 2.240 -5.230 0.830 1.00 96.75 85 THR A C 1
ATOM 696 O O . THR A 1 85 ? 3.025 -5.583 1.709 1.00 96.75 85 THR A O 1
ATOM 699 N N . THR A 1 86 ? 1.038 -5.787 0.686 1.00 94.88 86 THR A N 1
ATOM 700 C CA . THR A 1 86 ? 0.554 -6.877 1.547 1.00 94.88 86 THR A CA 1
ATOM 701 C C . THR A 1 86 ? 1.385 -8.142 1.355 1.00 94.88 86 THR A C 1
ATOM 703 O O . THR A 1 86 ? 1.830 -8.709 2.346 1.00 94.88 86 THR A O 1
ATOM 706 N N . THR A 1 87 ? 1.730 -8.507 0.116 1.00 96.44 87 THR A N 1
ATOM 707 C CA . THR A 1 87 ? 2.619 -9.649 -0.165 1.00 96.44 87 THR A CA 1
ATOM 708 C C . THR A 1 87 ? 4.004 -9.450 0.453 1.00 96.44 87 THR A C 1
ATOM 710 O O . THR A 1 87 ? 4.553 -10.376 1.046 1.00 96.44 87 THR A O 1
ATOM 713 N N . PHE A 1 88 ? 4.572 -8.238 0.384 1.00 98.00 88 PHE A N 1
ATOM 714 C CA . PHE A 1 88 ? 5.844 -7.923 1.044 1.00 98.00 88 PHE A CA 1
ATOM 715 C C . PHE A 1 88 ? 5.768 -8.086 2.570 1.00 98.00 88 PHE A C 1
ATOM 717 O O . PHE A 1 88 ? 6.690 -8.642 3.171 1.00 98.00 88 PHE A O 1
ATOM 724 N N . LEU A 1 89 ? 4.681 -7.633 3.201 1.00 97.38 89 LEU A N 1
ATOM 725 C CA . LEU A 1 89 ? 4.463 -7.830 4.636 1.00 97.38 89 LEU A CA 1
ATOM 726 C C . LEU A 1 89 ? 4.339 -9.321 4.971 1.00 97.38 89 LEU A C 1
ATOM 728 O O . LEU A 1 89 ? 5.050 -9.792 5.856 1.00 97.38 89 LEU A O 1
ATOM 732 N N . THR A 1 90 ? 3.531 -10.071 4.216 1.00 96.00 90 THR A N 1
ATOM 733 C CA . THR A 1 90 ? 3.328 -11.514 4.411 1.00 96.00 90 THR A CA 1
ATOM 734 C C . THR A 1 90 ? 4.626 -12.298 4.262 1.00 96.00 90 THR A C 1
ATOM 736 O O . THR A 1 90 ? 4.916 -13.168 5.080 1.00 96.00 90 THR A O 1
ATOM 739 N N . LEU A 1 91 ? 5.460 -11.951 3.279 1.00 97.12 91 LEU A N 1
ATOM 740 C CA . LEU A 1 91 ? 6.779 -12.559 3.093 1.00 97.12 91 LEU A CA 1
ATOM 741 C C . LEU A 1 91 ? 7.680 -12.364 4.330 1.00 97.12 91 LEU A C 1
ATOM 743 O O . LEU A 1 91 ? 8.506 -13.221 4.653 1.00 97.12 91 LEU A O 1
ATOM 747 N N . ASN A 1 92 ? 7.491 -11.256 5.046 1.00 97.94 92 ASN A N 1
ATOM 748 C CA . ASN A 1 92 ? 8.171 -10.928 6.297 1.00 97.94 92 ASN A CA 1
ATOM 749 C C . ASN A 1 92 ? 7.368 -11.330 7.547 1.00 97.94 92 ASN A C 1
ATOM 751 O O . ASN A 1 92 ? 7.642 -10.806 8.624 1.00 97.94 92 ASN A O 1
ATOM 755 N N . GLU A 1 93 ? 6.404 -12.246 7.412 1.00 97.00 93 GLU A N 1
ATOM 756 C CA . GLU A 1 93 ? 5.601 -12.804 8.513 1.00 97.00 93 GLU A CA 1
ATOM 757 C C . GLU A 1 93 ? 4.769 -11.747 9.259 1.00 97.00 93 GLU A C 1
ATOM 759 O O . GLU A 1 93 ? 4.419 -11.908 10.425 1.00 97.00 93 GLU A O 1
ATOM 764 N N . ARG A 1 94 ? 4.417 -10.659 8.566 1.00 96.81 94 ARG A N 1
ATOM 765 C CA . ARG A 1 94 ? 3.553 -9.589 9.071 1.00 96.81 94 ARG A CA 1
ATOM 766 C C . ARG A 1 94 ? 2.257 -9.531 8.285 1.00 96.81 94 ARG A C 1
ATOM 768 O O . ARG A 1 94 ? 2.220 -9.800 7.087 1.00 96.81 94 ARG A O 1
ATOM 775 N N . HIS A 1 95 ? 1.187 -9.141 8.955 1.00 94.56 95 HIS A N 1
ATOM 776 C CA . HIS A 1 95 ? -0.139 -9.042 8.353 1.00 94.56 95 HIS A CA 1
ATOM 777 C C . HIS A 1 95 ? -0.931 -7.924 9.019 1.00 94.56 95 HIS A C 1
ATOM 779 O O . HIS A 1 95 ? -0.565 -7.428 10.084 1.00 94.56 95 HIS A O 1
ATOM 785 N N . LEU A 1 96 ? -2.014 -7.490 8.380 1.00 92.00 96 LEU A N 1
ATOM 786 C CA . LEU A 1 96 ? -2.953 -6.605 9.054 1.00 92.00 96 LEU A CA 1
ATOM 787 C C . LEU A 1 96 ? -3.622 -7.371 10.206 1.00 92.00 96 LEU A C 1
ATOM 789 O O . LEU A 1 96 ? -4.060 -8.502 10.025 1.00 92.00 96 LEU A O 1
ATOM 793 N N . LYS A 1 97 ? -3.688 -6.738 11.377 1.00 92.62 97 LYS A N 1
ATOM 794 C CA . LYS A 1 97 ? -4.395 -7.200 12.574 1.00 92.62 97 LYS A CA 1
ATOM 795 C C . LYS A 1 97 ? -5.845 -7.524 12.247 1.00 92.62 97 LYS A C 1
ATOM 797 O O . LYS A 1 97 ? -6.508 -6.752 11.558 1.00 92.62 97 LYS A O 1
ATOM 802 N N . GLU A 1 98 ? -6.367 -8.582 12.847 1.00 89.75 98 GLU A N 1
ATOM 803 C CA . GLU A 1 98 ? -7.805 -8.829 12.839 1.00 89.75 98 GLU A CA 1
ATOM 804 C C . GLU A 1 98 ? -8.532 -7.667 13.534 1.00 89.75 98 GLU A C 1
ATOM 806 O O . GLU A 1 98 ? -8.317 -7.388 14.712 1.00 89.75 98 GLU A O 1
ATOM 811 N N . ASN A 1 99 ? -9.354 -6.944 12.774 1.00 93.38 99 ASN A N 1
ATOM 812 C CA . ASN A 1 99 ? -10.192 -5.836 13.231 1.00 93.38 99 ASN A CA 1
ATOM 813 C C . ASN A 1 99 ? -11.513 -5.857 12.457 1.00 93.38 99 ASN A C 1
ATOM 815 O O . ASN A 1 99 ? -11.612 -6.494 11.409 1.00 93.38 99 ASN A O 1
ATOM 819 N N . SER A 1 100 ? -12.523 -5.130 12.938 1.00 96.38 100 SER A N 1
ATOM 820 C CA . SER A 1 100 ? -13.749 -4.891 12.170 1.00 96.38 100 SER A CA 1
ATOM 821 C C . SER A 1 100 ? -13.526 -3.858 11.058 1.00 96.38 100 SER A C 1
ATOM 823 O O . SER A 1 100 ? -12.584 -3.059 11.098 1.00 96.38 100 SER A O 1
ATOM 825 N N . LYS A 1 101 ? -14.426 -3.838 10.066 1.00 96.19 101 LYS A N 1
ATOM 826 C CA . LYS A 1 101 ? -14.455 -2.772 9.050 1.00 96.19 101 LYS A CA 1
ATOM 827 C C . LYS A 1 101 ? -14.650 -1.404 9.703 1.00 96.19 101 LYS A C 1
ATOM 829 O O . LYS A 1 101 ? -14.015 -0.438 9.299 1.00 96.19 101 LYS A O 1
ATOM 834 N N . GLU A 1 102 ? -15.467 -1.339 10.751 1.00 96.44 102 GLU A N 1
ATOM 835 C CA . GLU A 1 102 ? -15.762 -0.129 11.521 1.00 96.44 102 GLU A CA 1
ATOM 836 C C . GLU A 1 102 ? -14.501 0.433 12.179 1.00 96.44 102 GLU A C 1
ATOM 838 O O . GLU A 1 102 ? -14.206 1.612 12.005 1.00 96.44 102 GLU A O 1
ATOM 843 N N . ALA A 1 103 ? -13.692 -0.410 12.828 1.00 96.56 103 ALA A N 1
ATOM 844 C CA . ALA A 1 103 ? -12.434 0.024 13.434 1.00 96.56 103 ALA A CA 1
ATOM 845 C C . ALA A 1 103 ? -11.451 0.574 12.384 1.00 96.56 103 ALA A C 1
ATOM 847 O O . ALA A 1 103 ? -10.772 1.579 12.611 1.00 96.56 103 ALA A O 1
ATOM 848 N N . TYR A 1 104 ? -11.392 -0.044 11.200 1.00 96.75 104 TYR A N 1
ATOM 849 C CA . TYR A 1 104 ? -10.582 0.479 10.101 1.00 96.75 104 TYR A CA 1
ATOM 850 C C . TYR A 1 104 ? -11.129 1.774 9.508 1.00 96.75 104 TYR A C 1
ATOM 852 O O . TYR A 1 104 ? -10.341 2.656 9.165 1.00 96.75 104 TYR A O 1
ATOM 860 N N . ARG A 1 105 ? -12.452 1.914 9.419 1.00 96.88 105 ARG A N 1
ATOM 861 C CA . ARG A 1 105 ? -13.120 3.137 8.967 1.00 96.88 105 ARG A CA 1
ATOM 862 C C . ARG A 1 105 ? -12.797 4.301 9.900 1.00 96.88 105 ARG A C 1
ATOM 864 O O . ARG A 1 105 ? -12.397 5.359 9.427 1.00 96.88 105 ARG A O 1
ATOM 871 N N . GLU A 1 106 ? -12.887 4.090 11.210 1.00 96.69 106 GLU A N 1
ATOM 872 C CA . GLU A 1 106 ? -12.513 5.085 12.221 1.00 96.69 106 GLU A CA 1
ATOM 873 C C . GLU A 1 106 ? -11.030 5.458 12.133 1.00 96.69 106 GLU A C 1
ATOM 875 O O . GLU A 1 106 ? -10.676 6.639 12.158 1.00 96.69 106 GLU A O 1
ATOM 880 N N . LEU A 1 107 ? -10.149 4.466 11.966 1.00 97.06 107 LEU A N 1
ATOM 881 C CA . LEU A 1 107 ? -8.720 4.714 11.799 1.00 97.06 107 LEU A CA 1
ATOM 882 C C . LEU A 1 107 ? -8.436 5.560 10.549 1.00 97.06 107 LEU A C 1
ATOM 884 O O . LEU A 1 107 ? -7.689 6.535 10.641 1.00 97.06 107 LEU A O 1
ATOM 888 N N . LEU A 1 108 ? -9.032 5.215 9.405 1.00 97.12 108 LEU A N 1
ATOM 889 C CA . LEU A 1 108 ? -8.900 5.975 8.161 1.00 97.12 108 LEU A CA 1
ATOM 890 C C . LEU A 1 108 ? -9.428 7.402 8.325 1.00 97.12 108 LEU A C 1
ATOM 892 O O . LEU A 1 108 ? -8.686 8.336 8.040 1.00 97.12 108 LEU A O 1
ATOM 896 N N . ALA A 1 109 ? -10.632 7.579 8.872 1.00 96.31 109 ALA A N 1
ATOM 897 C CA . ALA A 1 109 ? -11.218 8.898 9.112 1.00 96.31 109 ALA A CA 1
ATOM 898 C C . ALA A 1 109 ? -10.3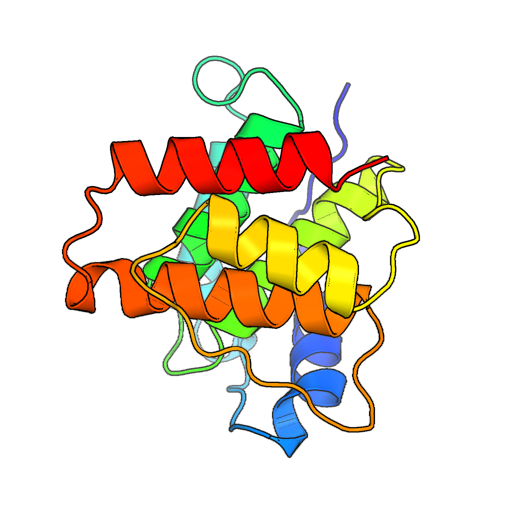58 9.758 10.055 1.00 96.31 109 ALA A C 1
ATOM 900 O O . ALA A 1 109 ? -10.215 10.959 9.847 1.00 96.31 109 ALA A O 1
ATOM 901 N N . SER A 1 110 ? -9.728 9.148 11.066 1.00 97.19 110 SER A N 1
ATOM 902 C CA . SER A 1 110 ? -8.837 9.865 11.988 1.00 97.19 110 SER A CA 1
ATOM 903 C C . SER A 1 110 ? -7.539 10.350 11.331 1.00 97.19 110 SER A C 1
ATOM 905 O O . SER A 1 110 ? -6.981 11.368 11.737 1.00 97.19 110 SER A O 1
ATOM 907 N N . LEU A 1 111 ? -7.034 9.618 10.333 1.00 97.25 111 LEU A N 1
ATOM 908 C CA . LEU A 1 111 ? -5.775 9.925 9.647 1.00 97.25 111 LEU A CA 1
ATOM 909 C C . LEU A 1 111 ? -5.987 10.783 8.398 1.00 97.25 111 LEU A C 1
ATOM 911 O O . LEU A 1 111 ? -5.093 11.538 8.012 1.00 97.25 111 LEU A O 1
ATOM 915 N N . PHE A 1 112 ? -7.152 10.664 7.772 1.00 96.88 112 PHE A N 1
ATOM 916 C CA . PHE A 1 112 ? -7.520 11.309 6.518 1.00 96.88 112 PHE A CA 1
ATOM 917 C C . PHE A 1 112 ? -8.925 11.914 6.634 1.00 96.88 112 PHE A C 1
ATOM 919 O O . PHE A 1 112 ? -9.833 11.495 5.917 1.00 96.88 112 PHE A O 1
ATOM 926 N N . PRO A 1 113 ? -9.134 12.890 7.539 1.00 95.19 113 PRO A N 1
ATOM 927 C CA . PRO A 1 113 ? -10.438 13.532 7.717 1.00 95.19 113 PRO A CA 1
ATOM 928 C C . PRO A 1 113 ? -10.938 14.230 6.446 1.00 95.19 113 PRO A C 1
ATOM 930 O O . PRO A 1 113 ? -12.135 14.457 6.297 1.00 95.19 113 PRO A O 1
ATOM 933 N N . GLU A 1 114 ? -10.033 14.554 5.520 1.00 93.00 114 GLU A N 1
ATOM 934 C CA . GLU A 1 114 ? -10.351 15.126 4.216 1.00 93.00 114 GLU A CA 1
ATOM 935 C C . GLU A 1 114 ? -11.076 14.120 3.297 1.00 93.00 114 GLU A C 1
ATOM 937 O O . GLU A 1 114 ? -11.778 14.530 2.377 1.00 93.00 114 GLU A O 1
ATOM 942 N N . HIS A 1 115 ? -10.950 12.815 3.567 1.00 89.12 115 HIS A N 1
ATOM 943 C CA . HIS A 1 115 ? -11.511 11.727 2.768 1.00 89.12 115 HIS A CA 1
ATOM 944 C C . HIS A 1 115 ? -12.500 10.886 3.594 1.00 89.12 115 HIS A C 1
ATOM 946 O O . HIS A 1 115 ? -12.184 9.799 4.079 1.00 89.12 115 HIS A O 1
ATOM 952 N N . ALA A 1 116 ? -13.722 11.396 3.754 1.00 74.75 116 ALA A N 1
ATOM 953 C CA . ALA A 1 116 ? -14.727 10.795 4.635 1.00 74.75 116 ALA A CA 1
ATOM 954 C C . ALA A 1 116 ? -15.414 9.541 4.062 1.00 74.75 116 ALA A C 1
ATOM 956 O O . ALA A 1 116 ? -15.926 8.714 4.819 1.00 74.75 116 ALA A O 1
ATOM 957 N N . GLU A 1 117 ? -15.443 9.382 2.739 1.00 87.94 117 GLU A N 1
ATOM 958 C CA . GLU A 1 117 ? -16.156 8.277 2.101 1.00 87.94 117 GLU A CA 1
ATOM 959 C C . GLU A 1 117 ? -15.272 7.032 2.012 1.00 87.94 117 GLU A C 1
ATOM 961 O O . GLU A 1 117 ? -14.127 7.088 1.568 1.00 87.94 117 GLU A O 1
ATOM 966 N N . CYS A 1 118 ? -15.811 5.891 2.442 1.00 92.38 118 CYS A N 1
ATOM 967 C CA . CYS A 1 118 ? -15.183 4.590 2.254 1.00 92.38 118 CYS A CA 1
ATOM 968 C C . CYS A 1 118 ? -16.068 3.732 1.355 1.00 92.38 118 CYS A C 1
ATOM 970 O O . CYS A 1 118 ? -17.267 3.601 1.594 1.00 92.38 118 CYS A O 1
ATOM 972 N N . THR A 1 119 ? -15.454 3.093 0.369 1.00 90.94 119 THR A N 1
ATOM 973 C CA . THR A 1 119 ? -16.099 2.089 -0.471 1.00 90.94 119 THR A CA 1
ATOM 974 C C . THR A 1 119 ? -16.060 0.737 0.234 1.00 90.94 119 THR A C 1
ATOM 976 O O . THR A 1 119 ? -15.004 0.300 0.698 1.00 90.94 119 THR A O 1
ATOM 979 N N . ASP A 1 120 ? -17.204 0.064 0.312 1.00 91.75 120 ASP A N 1
ATOM 980 C CA . ASP A 1 120 ? -17.313 -1.278 0.876 1.00 91.75 120 ASP A CA 1
ATOM 981 C C . ASP A 1 120 ? -18.130 -2.176 -0.049 1.00 91.75 120 ASP A C 1
ATOM 983 O O . ASP A 1 120 ? -19.264 -1.845 -0.395 1.00 91.75 120 ASP A O 1
ATOM 987 N N . PHE A 1 121 ? -17.557 -3.313 -0.434 1.00 88.06 121 PHE A N 1
ATOM 988 C CA . PHE A 1 121 ? -18.237 -4.314 -1.249 1.00 88.06 121 PHE A CA 1
ATOM 989 C C . PHE A 1 121 ? -18.619 -5.530 -0.389 1.00 88.06 121 PHE A C 1
ATOM 991 O O . PHE A 1 121 ? -17.916 -5.835 0.583 1.00 88.06 121 PHE A O 1
ATOM 998 N N . PRO A 1 122 ? -19.702 -6.259 -0.722 1.00 87.62 122 PRO A N 1
ATOM 999 C CA . PRO A 1 122 ? -20.154 -7.410 0.065 1.00 87.62 122 PRO A CA 1
ATOM 1000 C C . PRO A 1 122 ? -19.066 -8.468 0.320 1.00 87.62 122 PRO A C 1
ATOM 1002 O O . PRO A 1 122 ? -19.024 -9.071 1.387 1.00 87.62 122 PRO A O 1
ATOM 1005 N N . GLU A 1 123 ? -18.161 -8.667 -0.637 1.00 87.25 123 GLU A N 1
ATOM 1006 C CA . GLU A 1 123 ? -17.061 -9.633 -0.595 1.00 87.25 123 GLU A CA 1
ATOM 1007 C C . GLU A 1 123 ? -15.787 -9.121 0.090 1.00 87.25 123 GLU A C 1
ATOM 1009 O O . GLU A 1 123 ? -14.777 -9.831 0.131 1.00 87.25 123 GLU A O 1
ATOM 1014 N N . PHE A 1 124 ? -15.773 -7.875 0.565 1.00 89.19 124 PHE A N 1
ATOM 1015 C CA . PHE A 1 124 ? -14.617 -7.346 1.272 1.00 89.19 124 PHE A CA 1
ATOM 1016 C C . PHE A 1 124 ? -14.533 -7.959 2.663 1.00 89.19 124 PHE A C 1
ATOM 1018 O O . PHE A 1 124 ? -15.439 -7.814 3.486 1.00 89.19 124 PHE A O 1
ATOM 1025 N N . THR A 1 125 ? -13.397 -8.584 2.951 1.00 91.19 125 THR A N 1
ATOM 1026 C CA . THR A 1 125 ? -12.963 -8.807 4.330 1.00 91.19 125 THR A CA 1
ATOM 1027 C C . THR A 1 125 ? -12.615 -7.461 4.986 1.00 91.19 125 THR A C 1
ATOM 1029 O O . THR A 1 125 ? -12.452 -6.452 4.290 1.00 91.19 125 THR A O 1
ATOM 1032 N N . PRO A 1 126 ? -12.455 -7.392 6.319 1.00 93.69 126 PRO A N 1
ATOM 1033 C CA . PRO A 1 126 ? -11.953 -6.179 6.962 1.00 93.69 126 PRO A CA 1
ATOM 1034 C C . PRO A 1 126 ? -10.598 -5.711 6.418 1.00 93.69 126 PRO A C 1
ATOM 1036 O O . PRO A 1 126 ? -10.387 -4.513 6.247 1.00 93.69 126 PRO A O 1
ATOM 1039 N N . THR A 1 127 ? -9.706 -6.643 6.077 1.00 90.31 127 THR A N 1
ATOM 1040 C CA . THR A 1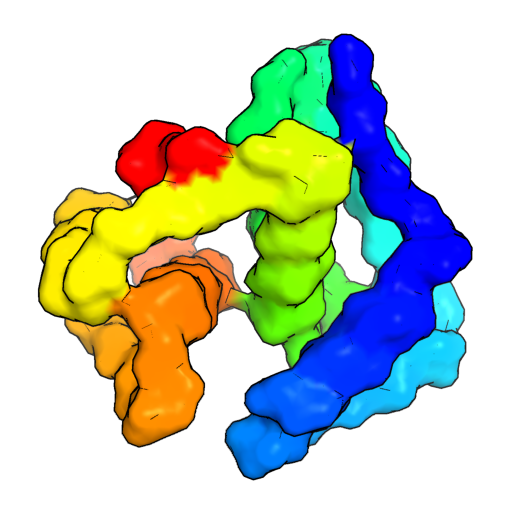 127 ? -8.409 -6.344 5.458 1.00 90.31 127 THR A CA 1
ATOM 1041 C C . THR A 1 127 ? -8.572 -5.755 4.058 1.00 90.31 127 THR A C 1
ATOM 1043 O O . THR A 1 127 ? -7.922 -4.752 3.754 1.00 90.31 127 THR A O 1
ATOM 1046 N N . ASP A 1 128 ? -9.452 -6.325 3.226 1.00 89.19 128 ASP A N 1
ATOM 1047 C CA . ASP A 1 128 ? -9.756 -5.787 1.891 1.00 89.19 128 ASP A CA 1
ATOM 1048 C C . ASP A 1 128 ? -10.304 -4.364 2.000 1.00 89.19 128 ASP A C 1
ATOM 1050 O O . ASP A 1 128 ? -9.796 -3.456 1.348 1.00 89.19 128 ASP A O 1
ATOM 1054 N N . PHE A 1 129 ? -11.279 -4.151 2.890 1.00 93.06 129 PHE A N 1
ATOM 1055 C CA . PHE A 1 129 ? -11.858 -2.837 3.153 1.00 93.06 129 PHE A CA 1
ATOM 1056 C C . PHE A 1 129 ? -10.784 -1.820 3.551 1.00 93.06 129 PHE A C 1
ATOM 1058 O O . PHE A 1 129 ? -10.690 -0.743 2.961 1.00 93.06 129 PHE A O 1
ATOM 1065 N N . ALA A 1 130 ? -9.944 -2.163 4.525 1.00 94.25 130 ALA A N 1
ATOM 1066 C CA . ALA A 1 130 ? -8.928 -1.264 5.053 1.00 94.25 130 ALA A CA 1
ATOM 1067 C C . ALA A 1 130 ? -7.899 -0.868 3.989 1.00 94.25 130 ALA A C 1
ATOM 1069 O O . ALA A 1 130 ? -7.572 0.307 3.813 1.00 94.25 130 ALA A O 1
ATOM 1070 N N . THR A 1 131 ? -7.389 -1.864 3.269 1.00 91.19 131 THR A N 1
ATOM 1071 C CA . THR A 1 131 ? -6.317 -1.667 2.297 1.00 91.19 131 THR A CA 1
ATOM 1072 C C . THR A 1 131 ? -6.824 -1.012 1.015 1.00 91.19 131 THR A C 1
ATOM 1074 O O . THR A 1 131 ? -6.156 -0.109 0.504 1.00 91.19 131 THR A O 1
ATOM 1077 N N . TYR A 1 132 ? -8.011 -1.388 0.523 1.00 91.31 132 TYR A N 1
ATOM 1078 C CA . TYR A 1 132 ? -8.617 -0.776 -0.659 1.00 91.31 132 TYR A CA 1
ATOM 1079 C C . TYR A 1 132 ? -8.869 0.712 -0.422 1.00 91.31 132 TYR A C 1
ATOM 1081 O O . TYR A 1 132 ? -8.385 1.539 -1.195 1.00 91.31 132 TYR A O 1
ATOM 1089 N N . ASN A 1 133 ? -9.517 1.070 0.690 1.00 94.19 133 ASN A N 1
ATOM 1090 C CA . ASN A 1 133 ? -9.800 2.470 1.005 1.00 94.19 133 ASN A CA 1
ATOM 1091 C C . ASN A 1 133 ? -8.527 3.289 1.239 1.00 94.19 133 ASN A C 1
ATOM 1093 O O . ASN A 1 133 ? -8.422 4.399 0.725 1.00 94.19 133 ASN A O 1
ATOM 1097 N N . LEU A 1 134 ? -7.508 2.729 1.903 1.00 95.88 134 LEU A N 1
ATOM 1098 C CA . LEU A 1 134 ? -6.202 3.389 1.999 1.00 95.88 134 LEU A CA 1
ATOM 1099 C C . LEU A 1 134 ? -5.602 3.674 0.610 1.00 95.88 134 LEU A C 1
ATOM 1101 O O . LEU A 1 134 ? -5.026 4.737 0.387 1.00 95.88 134 LEU A O 1
ATOM 1105 N N . SER A 1 135 ? -5.738 2.741 -0.338 1.00 93.94 135 SER A N 1
ATOM 1106 C CA . SER A 1 135 ? -5.223 2.916 -1.700 1.00 93.94 135 SER A CA 1
ATOM 1107 C C . SER A 1 135 ? -5.957 4.015 -2.482 1.00 93.94 135 SER A C 1
ATOM 1109 O O . SER A 1 135 ? -5.316 4.724 -3.263 1.00 93.94 135 SER A O 1
ATOM 1111 N N . ILE A 1 136 ? -7.263 4.187 -2.250 1.00 93.12 136 ILE A N 1
ATOM 1112 C CA . ILE A 1 136 ? -8.067 5.267 -2.836 1.00 93.12 136 ILE A CA 1
ATOM 1113 C C . ILE A 1 136 ? -7.637 6.613 -2.255 1.00 93.12 136 ILE A C 1
ATOM 1115 O O . ILE A 1 136 ? -7.256 7.498 -3.017 1.00 93.12 136 ILE A O 1
ATOM 1119 N N . VAL A 1 137 ? -7.537 6.718 -0.926 1.00 95.31 137 VAL A N 1
ATOM 1120 C CA . VAL A 1 137 ? -7.048 7.923 -0.235 1.00 95.31 137 VAL A CA 1
ATOM 1121 C C . VAL A 1 137 ? -5.690 8.379 -0.779 1.00 95.31 137 VAL A C 1
ATOM 1123 O O . VAL A 1 137 ? -5.474 9.566 -1.021 1.00 95.31 137 VAL A O 1
ATOM 1126 N N . ILE A 1 138 ? -4.753 7.449 -0.993 1.00 96.56 138 ILE A N 1
ATOM 1127 C CA . ILE A 1 138 ? -3.421 7.769 -1.536 1.00 96.56 138 ILE A CA 1
ATOM 1128 C C . ILE A 1 138 ? -3.506 8.285 -2.973 1.00 96.56 138 ILE A C 1
ATOM 1130 O O . ILE A 1 138 ? -2.774 9.211 -3.342 1.00 96.56 138 ILE A O 1
ATOM 1134 N N . ALA A 1 139 ? -4.360 7.682 -3.794 1.00 93.94 139 ALA A N 1
ATOM 1135 C CA . ALA A 1 139 ? -4.525 8.104 -5.175 1.00 93.94 139 ALA A CA 1
ATOM 1136 C C . ALA A 1 139 ? -5.123 9.513 -5.245 1.00 93.94 139 ALA A C 1
ATOM 1138 O O . ALA A 1 139 ? -4.581 10.378 -5.937 1.00 93.94 139 ALA A O 1
ATOM 1139 N N . ASP A 1 140 ? -6.154 9.757 -4.442 1.00 94.25 140 ASP A N 1
ATOM 1140 C CA . ASP A 1 140 ? -6.955 10.977 -4.487 1.00 94.25 140 ASP A CA 1
ATOM 1141 C C . ASP A 1 140 ? -6.362 12.088 -3.606 1.00 94.25 140 ASP A C 1
ATOM 1143 O O . ASP A 1 140 ? -6.841 13.218 -3.599 1.00 94.25 140 ASP A O 1
ATOM 1147 N N . SER A 1 141 ? -5.242 11.815 -2.927 1.00 94.75 141 SER A N 1
ATOM 1148 C CA . SER A 1 141 ? -4.556 12.745 -2.023 1.00 94.75 141 SER A CA 1
ATOM 1149 C C . SER A 1 141 ? -4.285 14.126 -2.635 1.00 94.75 141 SER A C 1
ATOM 1151 O O . SER A 1 141 ? -4.251 15.118 -1.915 1.00 94.75 141 SER A O 1
ATOM 1153 N N . GLY A 1 142 ? -4.074 14.195 -3.955 1.00 92.88 142 GLY A N 1
ATOM 1154 C CA . GLY A 1 142 ? -3.870 15.452 -4.676 1.00 92.88 142 GLY A CA 1
ATOM 1155 C C . GLY A 1 142 ? -5.146 16.286 -4.796 1.00 92.88 142 GLY A C 1
ATOM 1156 O O . GLY A 1 142 ? -5.082 17.501 -4.654 1.00 92.88 142 GLY A O 1
ATOM 1157 N N . ALA A 1 143 ? -6.305 15.647 -4.979 1.00 93.12 143 ALA A N 1
ATOM 1158 C CA . ALA A 1 143 ? -7.600 16.329 -5.010 1.00 93.12 143 ALA A CA 1
ATOM 1159 C C . ALA A 1 143 ? -7.958 16.938 -3.643 1.00 93.12 143 ALA A C 1
ATOM 1161 O O . ALA A 1 143 ? -8.609 17.977 -3.576 1.00 93.12 143 ALA A O 1
ATOM 1162 N N . TYR A 1 144 ? -7.469 16.326 -2.563 1.00 92.31 144 TYR A N 1
ATOM 1163 C CA . TYR A 1 144 ? -7.643 16.799 -1.188 1.00 92.31 144 TYR A CA 1
ATOM 1164 C C . TYR A 1 144 ? -6.495 17.692 -0.681 1.00 92.31 144 TYR A C 1
ATOM 1166 O O . TYR A 1 144 ? -6.455 18.009 0.505 1.00 92.31 144 TYR A O 1
ATOM 1174 N N . ASN A 1 145 ? -5.560 18.109 -1.549 1.00 93.69 145 ASN A N 1
ATOM 1175 C CA . ASN A 1 145 ? -4.399 18.944 -1.198 1.00 93.69 145 ASN A CA 1
ATOM 1176 C C . ASN A 1 145 ? -3.551 18.393 -0.031 1.00 93.69 145 ASN A C 1
ATOM 1178 O O . ASN A 1 145 ? -3.013 19.145 0.784 1.00 93.69 145 ASN A O 1
ATOM 1182 N N . ILE A 1 146 ? -3.418 17.068 0.066 1.00 95.19 146 ILE A N 1
ATOM 1183 C CA . ILE A 1 146 ? -2.570 16.433 1.076 1.00 95.19 146 ILE A CA 1
ATOM 1184 C C . ILE A 1 146 ? -1.129 16.406 0.560 1.00 95.19 146 ILE A C 1
ATOM 1186 O O . ILE A 1 146 ? -0.785 15.625 -0.331 1.00 95.19 146 ILE A O 1
ATOM 1190 N N . GLU A 1 147 ? -0.274 17.225 1.172 1.00 96.12 147 GLU A N 1
ATOM 1191 C CA . GLU A 1 147 ? 1.169 17.263 0.906 1.00 96.12 147 GLU A CA 1
ATOM 1192 C C . GLU A 1 147 ? 1.827 15.880 1.031 1.00 96.12 147 GLU A C 1
ATOM 1194 O O . GLU A 1 147 ? 1.521 15.111 1.948 1.00 96.12 147 GLU A O 1
ATOM 1199 N N . TYR A 1 148 ? 2.784 15.572 0.149 1.00 95.06 148 TYR A N 1
ATOM 1200 C CA . TYR A 1 148 ? 3.368 14.227 0.043 1.00 95.06 148 TYR A CA 1
ATOM 1201 C C . TYR A 1 148 ? 4.009 13.735 1.350 1.00 95.06 148 TYR A C 1
ATOM 1203 O O . TYR A 1 148 ? 3.804 12.588 1.751 1.00 95.06 148 TYR A O 1
ATOM 1211 N N . ASP A 1 149 ? 4.734 14.599 2.064 1.00 96.12 149 ASP A N 1
ATOM 1212 C CA . ASP A 1 149 ? 5.353 14.233 3.343 1.00 96.12 149 ASP A CA 1
ATOM 1213 C C . ASP A 1 149 ? 4.316 13.986 4.447 1.00 96.12 149 ASP A C 1
ATOM 1215 O O . ASP A 1 149 ? 4.500 13.108 5.296 1.00 96.12 149 ASP A O 1
ATOM 1219 N N . SER A 1 150 ? 3.207 14.731 4.429 1.00 97.44 150 SER A N 1
ATOM 1220 C CA . SER A 1 150 ? 2.073 14.516 5.335 1.00 97.44 150 SER A CA 1
ATOM 1221 C C . SER A 1 150 ? 1.390 13.184 5.024 1.00 97.44 150 SER A C 1
ATOM 1223 O O . SER A 1 150 ? 1.209 12.356 5.921 1.00 97.44 150 SER A O 1
ATOM 1225 N N . LEU A 1 151 ? 1.110 12.925 3.741 1.00 97.62 151 LEU A N 1
ATOM 1226 C CA . LEU A 1 151 ? 0.561 11.662 3.256 1.00 97.62 151 LEU A CA 1
ATOM 1227 C C . LEU A 1 151 ? 1.441 10.485 3.689 1.00 97.62 151 LEU A C 1
ATOM 1229 O O . LEU A 1 151 ? 0.942 9.529 4.279 1.00 97.62 151 LEU A O 1
ATOM 1233 N N . LYS A 1 152 ? 2.760 10.579 3.478 1.00 97.94 152 LYS A N 1
ATOM 1234 C CA . LYS A 1 152 ? 3.721 9.543 3.871 1.00 97.94 152 LYS A CA 1
ATOM 1235 C C . LYS A 1 152 ? 3.662 9.238 5.365 1.00 97.94 152 LYS A C 1
ATOM 1237 O O . LYS A 1 152 ? 3.585 8.069 5.741 1.00 97.94 152 LYS A O 1
ATOM 1242 N N . LYS A 1 153 ? 3.658 10.266 6.220 1.00 98.31 153 LYS A N 1
ATOM 1243 C CA . LYS A 1 153 ? 3.562 10.097 7.681 1.00 98.31 153 LYS A CA 1
ATOM 1244 C C . LYS A 1 153 ? 2.245 9.441 8.099 1.00 98.31 153 LYS A C 1
ATOM 1246 O O . LYS A 1 153 ? 2.251 8.543 8.943 1.00 98.31 153 LYS A O 1
ATOM 1251 N N . ARG A 1 154 ? 1.122 9.855 7.506 1.00 98.19 154 ARG A N 1
ATOM 1252 C CA . ARG A 1 154 ? -0.212 9.308 7.805 1.00 98.19 154 ARG A CA 1
ATOM 1253 C C . ARG A 1 154 ? -0.337 7.847 7.359 1.00 98.19 154 ARG A C 1
ATOM 1255 O O . ARG A 1 154 ? -0.768 7.016 8.151 1.00 98.19 154 ARG A O 1
ATOM 1262 N N . VAL A 1 155 ? 0.140 7.502 6.159 1.00 98.12 155 VAL A N 1
ATOM 1263 C CA . VAL A 1 155 ? 0.186 6.112 5.662 1.00 98.12 155 VAL A CA 1
ATOM 1264 C C . VAL A 1 155 ? 1.088 5.237 6.536 1.00 98.12 155 VAL A C 1
ATOM 1266 O O .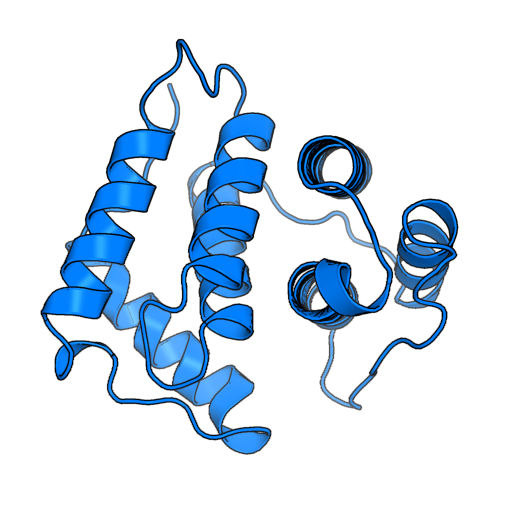 VAL A 1 155 ? 0.684 4.148 6.941 1.00 98.12 155 VAL A O 1
ATOM 1269 N N . HIS A 1 156 ? 2.276 5.720 6.909 1.00 98.38 156 HIS A N 1
ATOM 1270 C CA . HIS A 1 156 ? 3.148 4.992 7.834 1.00 98.38 156 HIS A CA 1
ATOM 1271 C C . HIS A 1 156 ? 2.469 4.758 9.194 1.00 98.38 156 HIS A C 1
ATOM 1273 O O . HIS A 1 156 ? 2.548 3.669 9.769 1.00 98.38 156 HIS A O 1
ATOM 1279 N N . THR A 1 157 ? 1.769 5.772 9.712 1.00 98.44 157 THR A N 1
ATOM 1280 C CA . THR A 1 157 ? 1.006 5.678 10.966 1.00 98.44 157 THR A CA 1
ATOM 1281 C C . THR A 1 157 ? -0.119 4.652 10.860 1.00 98.44 157 THR A C 1
ATOM 1283 O O . THR A 1 157 ? -0.293 3.852 11.780 1.00 98.44 157 THR A O 1
ATOM 1286 N N . PHE A 1 158 ? -0.839 4.620 9.734 1.00 98.06 158 PHE A N 1
ATOM 1287 C CA . PHE A 1 158 ? -1.836 3.589 9.458 1.00 98.06 158 PHE A CA 1
ATOM 1288 C C . PHE A 1 158 ? -1.214 2.193 9.555 1.00 98.06 158 PHE A C 1
ATOM 1290 O O . PHE A 1 158 ? -1.707 1.360 10.314 1.00 98.06 158 PHE A O 1
ATOM 1297 N N . LEU A 1 159 ? -0.105 1.943 8.848 1.00 97.50 159 LEU A N 1
ATOM 1298 C CA . LEU A 1 159 ? 0.569 0.639 8.857 1.00 97.50 159 LEU A CA 1
ATOM 1299 C C . LEU A 1 159 ? 1.080 0.268 10.255 1.00 97.50 159 LEU A C 1
ATOM 1301 O O . LEU A 1 159 ? 0.895 -0.857 10.700 1.00 97.50 159 LEU A O 1
ATOM 1305 N N . SER A 1 160 ? 1.635 1.223 11.001 1.00 97.44 160 SER A N 1
ATOM 1306 C CA . SER A 1 160 ? 2.118 0.989 12.371 1.00 97.44 160 SER A CA 1
ATOM 1307 C C . SER A 1 160 ? 1.001 0.603 13.341 1.00 97.44 160 SER A C 1
ATOM 1309 O O . SER A 1 160 ? 1.206 -0.208 14.243 1.00 97.44 160 SER A O 1
ATOM 1311 N N . LYS A 1 161 ? -0.199 1.164 13.162 1.00 96.75 161 LYS A N 1
ATOM 1312 C CA . LYS A 1 161 ? -1.364 0.829 13.989 1.00 96.75 161 LYS A CA 1
ATOM 1313 C C . LYS A 1 161 ? -2.022 -0.482 13.560 1.00 96.75 161 LYS A C 1
ATOM 1315 O O . LYS A 1 161 ? -2.511 -1.215 14.421 1.00 96.75 161 LYS A O 1
ATOM 1320 N N . SER A 1 162 ? -2.007 -0.785 12.264 1.00 95.38 162 SER A N 1
ATOM 1321 C CA . SER A 1 162 ? -2.771 -1.882 11.668 1.00 95.38 162 SER A CA 1
ATOM 1322 C C . SER A 1 162 ? -1.996 -3.177 11.464 1.00 95.38 162 SER A C 1
ATOM 1324 O O . SER A 1 162 ? -2.646 -4.206 11.373 1.00 95.38 162 SER A O 1
ATOM 1326 N N . VAL A 1 163 ? -0.663 -3.171 11.405 1.00 95.12 163 VAL A N 1
ATOM 1327 C CA . VAL A 1 163 ? 0.139 -4.379 11.150 1.00 95.12 163 VAL A CA 1
ATOM 1328 C C . VAL A 1 163 ? 0.540 -5.055 12.469 1.00 95.12 163 VAL A C 1
ATOM 1330 O O . VAL A 1 163 ? 1.049 -4.390 13.377 1.00 95.12 163 VAL A O 1
ATOM 1333 N N . ALA A 1 164 ? 0.277 -6.361 12.582 1.00 88.81 164 ALA A N 1
ATOM 1334 C CA . ALA A 1 164 ? 0.722 -7.247 13.664 1.00 88.81 164 ALA A CA 1
ATOM 1335 C C . ALA A 1 164 ? 2.032 -7.914 13.286 1.00 88.81 164 ALA A C 1
ATOM 1337 O O . ALA A 1 164 ? 2.201 -8.344 12.123 1.00 88.81 164 ALA A O 1
#

Sequence (164 aa):
MFKYLADEHLDPIFVFVAERYGRQEEVPFYRDNSNGVAKLLGVLERARMDRYYPTLLDKATHLLLSVNKGHFFSNGNKRLALVVTTTFLTLNERHLKENSKEAYRELLASLFPEHAECTDFPEFTPTDFATYNLSIVIADSGAYNIEYDSLKKRVHTFLSKSVA

pLDDT: mean 94.19, std 4.77, range [73.44, 98.56]

Secondary structure (DSSP, 8-state):
------GGGHHHHHHHHHHHHTTTS----GGG-HHHHHHHHHHHHHTT-TTT--SHHHHHHHHHHHHHHS--SSS-HHHHHHHHHHHHHHHTT--BPP--HHHHHHHHHHH-TT-------TT--HHHHHHHHHHHHHHHTTTTT--HHHHHHHHHHHHHHHB-

Organism: NCBI:txid1798516

InterPro domains:
  IPR003812 Fido domain [PF02661] (46-89)
  IPR003812 Fido domain [PS51459] (5-127)
  IPR053737 Type II TA System Toxin [G3DSA:1.20.120.1870] (7-124)